Protein AF-A0A1S1QUY4-F1 (afdb_monomer_lite)

Secondary structure (DSSP, 8-state):
-PPPGGGGTHHHHHHHHT-TT---HHHHHHHTTT----HHHHHHHHHHHHHSHHHHHS-HHHH--SHHHHHHHHHHHHHHHH-S-GGGSHHHHHHHHHT--THHHHHHHHHHHHHH-TTSHHHHHHHHHHHHHHHHHHHHHHTTPPPSSSPPPP-

pLDDT: mean 77.97, std 14.36, range [28.27, 94.12]

Structure (mmCIF, N/CA/C/O backbone):
data_AF-A0A1S1QUY4-F1
#
_entry.id   AF-A0A1S1QUY4-F1
#
loop_
_atom_site.group_PDB
_atom_site.id
_atom_site.type_symbol
_atom_site.label_atom_id
_atom_site.label_alt_id
_atom_site.label_comp_id
_atom_site.label_asym_id
_atom_site.label_entity_id
_atom_site.label_seq_id
_atom_site.pdbx_PDB_ins_code
_atom_site.Cartn_x
_atom_site.Cartn_y
_atom_site.Cartn_z
_atom_site.occupancy
_atom_site.B_iso_or_equiv
_atom_site.auth_seq_id
_atom_site.auth_comp_id
_atom_site.auth_asym_id
_atom_site.auth_atom_id
_atom_site.pdbx_PDB_model_num
ATOM 1 N N . MET A 1 1 ? -14.430 17.133 41.031 1.00 47.84 1 MET A N 1
ATOM 2 C CA . MET A 1 1 ? -14.358 15.763 40.488 1.00 47.84 1 MET A CA 1
ATOM 3 C C . MET A 1 1 ? -14.428 15.890 38.979 1.00 47.84 1 MET A C 1
ATOM 5 O O . MET A 1 1 ? -15.415 16.425 38.499 1.00 47.84 1 MET A O 1
ATOM 9 N N . ALA A 1 2 ? -13.354 15.560 38.264 1.00 51.06 2 ALA A N 1
ATOM 10 C CA . ALA A 1 2 ? -13.338 15.572 36.803 1.00 51.06 2 ALA A CA 1
ATOM 11 C C . ALA A 1 2 ? -13.704 14.163 36.327 1.00 51.06 2 ALA A C 1
ATOM 13 O O . ALA A 1 2 ? -12.998 13.218 36.674 1.00 51.06 2 ALA A O 1
ATOM 14 N N . GLU A 1 3 ? -14.816 14.020 35.606 1.00 54.72 3 GLU A N 1
ATOM 15 C CA . GLU A 1 3 ? -15.143 12.766 34.922 1.00 54.72 3 GLU A CA 1
ATOM 16 C C . GLU A 1 3 ? -14.036 12.436 33.908 1.00 54.72 3 GLU A C 1
ATOM 18 O O . GLU A 1 3 ? -13.565 13.335 33.196 1.00 54.72 3 GLU A O 1
ATOM 23 N N . PRO A 1 4 ? -13.571 11.178 33.853 1.00 65.44 4 PRO A N 1
ATOM 24 C CA . PRO A 1 4 ? -12.517 10.782 32.939 1.00 65.44 4 PRO A CA 1
ATOM 25 C C . PRO A 1 4 ? -13.024 10.901 31.501 1.00 65.44 4 PRO A C 1
ATOM 27 O O . PRO A 1 4 ? -14.094 10.420 31.156 1.00 65.44 4 PRO A O 1
ATOM 30 N N . ILE A 1 5 ? -12.219 11.524 30.640 1.00 62.47 5 ILE A N 1
ATOM 31 C CA . ILE A 1 5 ? -12.525 11.799 29.223 1.00 62.47 5 ILE A CA 1
ATOM 32 C C . ILE A 1 5 ? -13.024 10.553 28.460 1.00 62.47 5 ILE A C 1
ATOM 34 O O . ILE A 1 5 ? -13.769 10.699 27.496 1.00 62.47 5 ILE A O 1
ATOM 38 N N . ARG A 1 6 ? -12.655 9.345 28.910 1.00 59.28 6 ARG A N 1
ATOM 39 C CA . ARG A 1 6 ? -13.130 8.066 28.363 1.00 59.28 6 ARG A CA 1
ATOM 40 C C . ARG A 1 6 ? -14.656 7.923 28.404 1.00 59.28 6 ARG A C 1
ATOM 42 O O . ARG A 1 6 ? -15.232 7.631 27.366 1.00 59.28 6 ARG A O 1
ATOM 49 N N . ASP A 1 7 ? -15.306 8.279 29.511 1.00 60.69 7 ASP A N 1
ATOM 50 C CA . ASP A 1 7 ? -16.755 8.074 29.700 1.00 60.69 7 ASP A CA 1
ATOM 51 C C . ASP A 1 7 ? -17.617 8.926 28.745 1.00 60.69 7 ASP A C 1
ATOM 53 O O . ASP A 1 7 ? -18.798 8.658 28.542 1.00 60.69 7 ASP A O 1
ATOM 57 N N . ARG A 1 8 ? -17.035 9.964 28.125 1.00 64.06 8 ARG A N 1
ATOM 58 C CA . ARG A 1 8 ? -17.714 10.820 27.133 1.00 64.06 8 ARG A CA 1
ATOM 59 C C . ARG A 1 8 ? -17.424 10.412 25.688 1.00 64.06 8 ARG A C 1
ATOM 61 O O . ARG A 1 8 ? -18.073 10.932 24.784 1.00 64.06 8 ARG A O 1
ATOM 68 N N . LEU A 1 9 ? -16.441 9.539 25.468 1.00 72.88 9 LEU A N 1
ATOM 69 C CA . LEU A 1 9 ? -16.048 9.059 24.142 1.00 72.88 9 LEU A CA 1
ATOM 70 C C . LEU A 1 9 ? -16.756 7.758 23.767 1.00 72.88 9 LEU A C 1
ATOM 72 O O . LEU A 1 9 ? -16.986 7.541 22.580 1.00 72.88 9 LEU A O 1
ATOM 76 N N . ASP A 1 10 ? -17.148 6.939 24.743 1.00 77.62 10 ASP A N 1
ATOM 77 C CA . ASP A 1 10 ? -17.828 5.664 24.488 1.00 77.62 10 ASP A CA 1
ATOM 78 C C . ASP A 1 10 ? -19.142 5.842 23.695 1.00 77.62 10 ASP A C 1
ATOM 80 O O . ASP A 1 10 ? -19.284 5.198 22.659 1.00 77.62 10 ASP A O 1
ATOM 84 N N . PRO A 1 11 ? -20.036 6.804 24.021 1.00 79.50 11 PRO A N 1
ATOM 85 C CA . PRO A 1 11 ? -21.258 7.012 23.235 1.00 79.50 11 PRO A CA 1
ATOM 86 C C . PRO A 1 11 ? -20.986 7.485 21.801 1.00 79.50 11 PRO A C 1
ATOM 88 O O . PRO A 1 11 ? -21.721 7.145 20.879 1.00 79.50 11 PRO A O 1
ATOM 91 N N . LEU A 1 12 ? -19.923 8.275 21.609 1.00 76.75 12 LEU A N 1
ATOM 92 C CA . LEU A 1 12 ? -19.498 8.740 20.288 1.00 76.75 12 LEU A CA 1
ATOM 93 C C . LEU A 1 12 ? -18.901 7.588 19.464 1.00 76.75 12 LEU A C 1
ATOM 95 O O . LEU A 1 12 ? -19.024 7.565 18.243 1.00 76.75 12 LEU A O 1
ATOM 99 N N . THR A 1 13 ? -18.245 6.643 20.137 1.00 77.88 13 THR A N 1
ATOM 100 C CA . THR A 1 13 ? -17.667 5.444 19.524 1.00 77.88 13 THR A CA 1
ATOM 101 C C . THR A 1 13 ? -18.780 4.501 19.078 1.00 77.88 13 THR A C 1
ATOM 103 O O . THR A 1 13 ? -18.795 4.110 17.917 1.00 77.88 13 THR A O 1
ATOM 106 N N . ASP A 1 14 ? -19.777 4.258 19.934 1.00 77.81 14 ASP A N 1
ATOM 107 C CA . ASP A 1 14 ? -20.950 3.441 19.605 1.00 77.81 14 ASP A CA 1
ATOM 108 C C . ASP A 1 14 ? -21.764 4.034 18.438 1.00 77.81 14 ASP A C 1
ATOM 110 O O . ASP A 1 14 ? -22.223 3.310 17.550 1.00 77.81 14 ASP A O 1
ATOM 114 N N . GLU A 1 15 ? -21.931 5.363 18.404 1.00 78.44 15 GLU A N 1
ATOM 115 C CA . GLU A 1 15 ? -22.613 6.051 17.302 1.00 78.44 15 GLU A CA 1
ATOM 116 C C . GLU A 1 15 ? -21.854 5.867 15.982 1.00 78.44 15 GLU A C 1
ATOM 118 O O . GLU A 1 15 ? -22.465 5.521 14.967 1.00 78.44 15 GLU A O 1
ATOM 123 N N . LEU A 1 16 ? -20.529 6.037 15.994 1.00 74.94 16 LEU A N 1
ATOM 124 C CA . LEU A 1 16 ? -19.690 5.819 14.818 1.00 74.94 16 LEU A CA 1
ATOM 125 C C . LEU A 1 16 ? -19.716 4.354 14.367 1.00 74.94 16 LEU A C 1
ATOM 127 O O . LEU A 1 16 ? -19.879 4.109 13.172 1.00 74.94 16 LEU A O 1
ATOM 131 N N . ASP A 1 17 ? -19.617 3.396 15.292 1.00 74.69 17 ASP A N 1
ATOM 132 C CA . ASP A 1 17 ? -19.640 1.953 15.008 1.00 74.69 17 ASP A CA 1
ATOM 133 C C . ASP A 1 17 ? -20.985 1.489 14.432 1.00 74.69 17 ASP A C 1
ATOM 135 O O . ASP A 1 17 ? -21.044 0.530 13.659 1.00 74.69 17 ASP A O 1
ATOM 139 N N . SER A 1 18 ? -22.072 2.201 14.743 1.00 73.19 18 SER A N 1
ATOM 140 C CA . SER A 1 18 ? -23.395 1.937 14.171 1.00 73.19 18 SER A CA 1
ATOM 141 C C . SER A 1 18 ? -23.546 2.393 12.712 1.00 73.19 18 SER A C 1
ATOM 143 O O . SER A 1 18 ? -24.496 1.986 12.033 1.00 73.19 18 SER A O 1
ATOM 145 N N . LEU A 1 19 ? -22.626 3.222 12.196 1.00 76.88 19 LEU A N 1
ATOM 146 C CA . LEU A 1 19 ? -22.693 3.703 10.820 1.00 76.88 19 LEU A CA 1
ATOM 147 C C . LEU A 1 19 ? -22.304 2.576 9.847 1.00 76.88 19 LEU A C 1
ATOM 149 O O . LEU A 1 19 ? -21.160 2.123 9.851 1.00 76.88 19 LEU A O 1
ATOM 153 N N . PRO A 1 20 ? -23.178 2.194 8.897 1.00 66.19 20 PRO A N 1
ATOM 154 C CA . PRO A 1 20 ? -22.870 1.160 7.901 1.00 66.19 20 PRO A CA 1
ATOM 155 C C . PRO A 1 20 ? -21.745 1.566 6.932 1.00 66.19 20 PRO A C 1
ATOM 157 O O . PRO A 1 20 ? -21.287 0.760 6.125 1.00 66.19 20 PRO A O 1
ATOM 160 N N . THR A 1 21 ? -21.320 2.831 6.982 1.00 67.19 21 THR A N 1
ATOM 161 C CA . THR A 1 21 ? -20.219 3.400 6.202 1.00 67.19 21 THR A CA 1
ATOM 162 C C . THR A 1 21 ? -18.933 3.563 7.009 1.00 67.19 21 THR A C 1
ATOM 164 O O . THR A 1 21 ? -17.969 4.108 6.467 1.00 67.19 21 THR A O 1
ATOM 167 N N . LEU A 1 22 ? -18.900 3.161 8.287 1.00 69.75 22 LEU A N 1
ATOM 168 C CA . LEU A 1 22 ? -17.693 3.298 9.089 1.00 69.75 22 LEU A CA 1
ATOM 169 C C . LEU A 1 22 ? -16.599 2.398 8.514 1.00 69.75 22 LEU A C 1
ATOM 171 O O . LEU A 1 22 ? -16.713 1.175 8.446 1.00 69.75 22 LEU A O 1
ATOM 175 N N . ILE A 1 23 ? -15.511 3.030 8.086 1.00 71.06 23 ILE A N 1
ATOM 176 C CA . ILE A 1 23 ? -14.304 2.314 7.707 1.00 71.06 23 ILE A CA 1
ATOM 177 C C . ILE A 1 23 ? -13.668 1.814 8.999 1.00 71.06 23 ILE A C 1
ATOM 179 O O . ILE A 1 23 ? -13.165 2.619 9.784 1.00 71.06 23 ILE A O 1
ATOM 183 N N . ASN A 1 24 ? -13.643 0.493 9.195 1.00 79.25 24 ASN A N 1
ATOM 184 C CA . ASN A 1 24 ? -12.918 -0.111 10.307 1.00 79.25 24 ASN A CA 1
ATOM 185 C C . ASN A 1 24 ? -11.403 -0.008 10.056 1.00 79.25 24 ASN A C 1
ATOM 187 O O . ASN A 1 24 ? -10.740 -0.910 9.532 1.00 79.25 24 ASN A O 1
ATOM 191 N N . TYR A 1 25 ? -10.867 1.168 10.373 1.00 81.00 25 TYR A N 1
ATOM 192 C CA . TYR A 1 25 ? -9.473 1.522 10.159 1.00 81.00 25 TYR A CA 1
ATOM 193 C C . TYR A 1 25 ? -8.537 0.599 10.940 1.00 81.00 25 TYR A C 1
ATOM 195 O O . TYR A 1 25 ? -7.520 0.163 10.400 1.00 81.00 25 TYR A O 1
ATOM 203 N N . GLU A 1 26 ? -8.905 0.250 12.174 1.00 82.12 26 GLU A N 1
ATOM 204 C CA . GLU A 1 26 ? -8.132 -0.663 13.012 1.00 82.12 26 GLU A CA 1
ATOM 205 C C . GLU A 1 26 ? -8.060 -2.062 12.391 1.00 82.12 26 GLU A C 1
ATOM 207 O O . GLU A 1 26 ? -6.960 -2.584 12.206 1.00 82.12 26 GLU A O 1
ATOM 212 N N . GLN A 1 27 ? -9.193 -2.631 11.970 1.00 84.88 27 GLN A N 1
ATOM 213 C CA . GLN A 1 27 ? -9.236 -3.930 11.291 1.00 84.88 27 GLN A CA 1
ATOM 214 C C . GLN A 1 27 ? -8.336 -3.942 10.052 1.00 84.88 27 GLN A C 1
ATOM 216 O O . GLN A 1 27 ? -7.550 -4.872 9.860 1.00 84.88 27 GLN A O 1
ATOM 221 N N . ARG A 1 28 ? -8.392 -2.891 9.223 1.00 88.44 28 ARG A N 1
ATOM 222 C CA . ARG A 1 28 ? -7.522 -2.783 8.044 1.00 88.44 28 ARG A CA 1
ATOM 223 C C . ARG A 1 28 ? -6.046 -2.661 8.411 1.00 88.44 28 ARG A C 1
ATOM 225 O O . ARG A 1 28 ? -5.210 -3.253 7.730 1.00 88.44 28 ARG A O 1
ATOM 232 N N . GLN A 1 29 ? -5.704 -1.927 9.468 1.00 86.81 29 GLN A N 1
ATOM 233 C CA . GLN A 1 29 ? -4.322 -1.835 9.940 1.00 86.81 29 GLN A CA 1
ATOM 234 C C . GLN A 1 29 ? -3.804 -3.172 10.477 1.00 86.81 29 GLN A C 1
ATOM 236 O O . GLN A 1 29 ? -2.703 -3.579 10.103 1.00 86.81 29 GLN A O 1
ATOM 241 N N . GLN A 1 30 ? -4.595 -3.865 11.297 1.00 87.31 30 GLN A N 1
ATOM 242 C CA . GLN A 1 30 ? -4.244 -5.167 11.865 1.00 87.31 30 GLN A CA 1
ATOM 243 C C . GLN A 1 30 ? -4.058 -6.219 10.766 1.00 87.31 30 GLN A C 1
ATOM 245 O O . GLN A 1 30 ? -3.034 -6.902 10.730 1.00 87.31 30 GLN A O 1
ATOM 250 N N . ALA A 1 31 ? -4.983 -6.281 9.803 1.00 87.69 31 ALA A N 1
ATOM 251 C CA . ALA A 1 31 ? -4.905 -7.194 8.663 1.00 87.69 31 ALA A CA 1
ATOM 252 C C . ALA A 1 31 ? -3.650 -6.976 7.797 1.00 87.69 31 ALA A C 1
ATOM 254 O O . ALA A 1 31 ? -3.188 -7.892 7.116 1.00 87.69 31 ALA A O 1
ATOM 255 N N . LEU A 1 32 ? -3.087 -5.765 7.821 1.00 90.44 32 LEU A N 1
ATOM 256 C CA . LEU A 1 32 ? -1.933 -5.371 7.020 1.00 90.44 32 LEU A CA 1
ATOM 257 C C . LEU A 1 32 ? -0.639 -5.207 7.830 1.00 90.44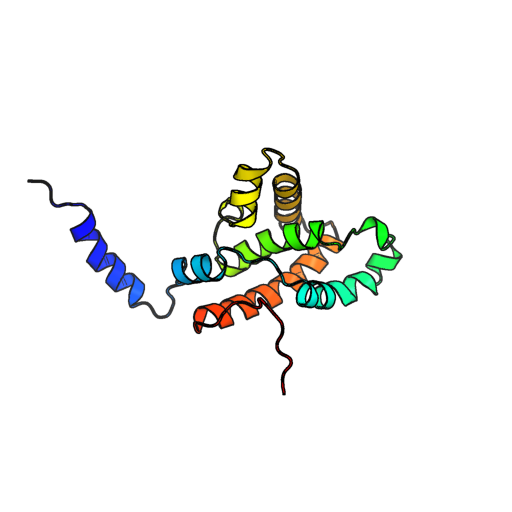 32 LEU A C 1
ATOM 259 O O . LEU A 1 32 ? 0.345 -4.701 7.287 1.00 90.44 32 LEU A O 1
ATOM 263 N N . ALA A 1 33 ? -0.609 -5.625 9.099 1.00 87.94 33 ALA A N 1
ATOM 264 C CA . ALA A 1 33 ? 0.493 -5.351 10.026 1.00 87.94 33 ALA A CA 1
ATOM 265 C C . ALA A 1 33 ? 1.869 -5.830 9.526 1.00 87.94 33 ALA A C 1
ATOM 267 O O . ALA A 1 33 ? 2.883 -5.194 9.795 1.00 87.94 33 ALA A O 1
ATOM 268 N N . THR A 1 34 ? 1.913 -6.922 8.764 1.00 85.62 34 THR A N 1
ATOM 269 C CA . THR A 1 34 ? 3.136 -7.470 8.148 1.00 85.62 34 THR A CA 1
ATOM 270 C C . THR A 1 34 ? 3.058 -7.497 6.621 1.00 85.62 34 THR A C 1
ATOM 272 O O . THR A 1 34 ? 3.876 -8.125 5.947 1.00 85.62 34 THR A O 1
ATOM 275 N N . TRP A 1 35 ? 2.053 -6.830 6.053 1.00 89.44 35 TRP A N 1
ATOM 276 C CA . TRP A 1 35 ? 1.685 -7.022 4.663 1.00 89.44 35 TRP A CA 1
ATOM 277 C C . TRP A 1 35 ? 2.604 -6.275 3.697 1.00 89.44 35 TRP A C 1
ATOM 279 O O . TRP A 1 35 ? 2.932 -5.096 3.856 1.00 89.44 35 TRP A O 1
ATOM 289 N N . THR A 1 36 ? 2.945 -6.981 2.626 1.00 92.25 36 THR A N 1
ATOM 290 C CA . THR A 1 36 ? 3.528 -6.444 1.398 1.00 92.25 36 THR A CA 1
ATOM 291 C C . THR A 1 36 ? 2.780 -7.072 0.226 1.00 92.25 36 THR A C 1
ATOM 293 O O . THR A 1 36 ? 2.190 -8.139 0.393 1.00 92.25 36 THR A O 1
ATOM 296 N N . ILE A 1 37 ? 2.797 -6.448 -0.955 1.00 92.12 37 ILE A N 1
ATOM 297 C CA . ILE A 1 37 ? 2.221 -7.071 -2.155 1.00 92.12 37 ILE A CA 1
ATOM 298 C C . ILE A 1 37 ? 2.900 -8.441 -2.349 1.00 92.12 37 ILE A C 1
ATOM 300 O O . ILE A 1 37 ? 4.139 -8.481 -2.420 1.00 92.12 37 ILE A O 1
ATOM 304 N N . PRO A 1 38 ? 2.141 -9.550 -2.433 1.00 91.56 38 PRO A N 1
ATOM 305 C CA . PRO A 1 38 ? 2.707 -10.873 -2.678 1.00 91.56 38 PRO A CA 1
ATOM 306 C C . PRO A 1 38 ? 3.567 -10.898 -3.942 1.00 91.56 38 PRO A C 1
ATOM 308 O O . PRO A 1 38 ? 3.363 -10.107 -4.862 1.00 91.56 38 PRO A O 1
ATOM 311 N N . ALA A 1 39 ? 4.577 -11.767 -3.977 1.00 90.25 39 ALA A N 1
ATOM 312 C CA . ALA A 1 39 ? 5.488 -11.831 -5.119 1.00 90.25 39 ALA A CA 1
ATOM 313 C C . ALA A 1 39 ? 4.737 -12.207 -6.405 1.00 90.25 39 ALA A C 1
ATOM 315 O O . ALA A 1 39 ? 4.893 -11.518 -7.408 1.00 90.25 39 ALA A O 1
ATOM 316 N N . ASP A 1 40 ? 3.860 -13.207 -6.334 1.00 89.38 40 ASP A N 1
ATOM 317 C CA . ASP A 1 40 ? 3.065 -13.679 -7.472 1.00 89.38 40 ASP A CA 1
ATOM 318 C C . ASP A 1 40 ? 2.115 -12.587 -7.985 1.00 89.38 40 ASP A C 1
ATOM 320 O O . ASP A 1 40 ? 2.133 -12.245 -9.168 1.00 89.38 40 ASP A O 1
ATOM 324 N N . ASP A 1 41 ? 1.376 -11.938 -7.080 1.00 90.06 41 ASP A N 1
ATOM 325 C CA . ASP A 1 41 ? 0.506 -10.806 -7.417 1.00 90.06 41 ASP A CA 1
ATOM 326 C C . AS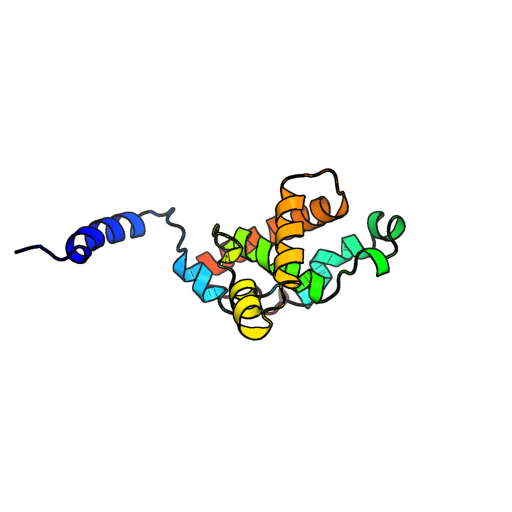P A 1 41 ? 1.306 -9.660 -8.049 1.00 90.06 41 ASP A C 1
ATOM 328 O O . ASP A 1 41 ? 0.859 -9.007 -8.991 1.00 90.06 41 ASP A O 1
ATOM 332 N N . TRP A 1 42 ? 2.518 -9.400 -7.552 1.00 92.06 42 TRP A N 1
ATOM 333 C CA . TRP A 1 42 ? 3.408 -8.403 -8.135 1.00 92.06 42 TRP A CA 1
ATOM 334 C C . TRP A 1 42 ? 3.866 -8.789 -9.543 1.00 92.06 42 TRP A C 1
ATOM 336 O O . TRP A 1 42 ? 3.949 -7.924 -10.422 1.00 92.06 42 TRP A O 1
ATOM 346 N N . GLU A 1 43 ? 4.163 -10.063 -9.788 1.00 89.12 43 GLU A N 1
ATOM 347 C CA . GLU A 1 43 ? 4.506 -10.549 -11.120 1.00 89.12 43 GLU A CA 1
ATOM 348 C C . GLU A 1 43 ? 3.348 -10.387 -12.097 1.00 89.12 43 GLU A C 1
ATOM 350 O O . GLU A 1 43 ? 3.571 -9.864 -13.192 1.00 89.12 43 GLU A O 1
ATOM 355 N N . GLU A 1 44 ? 2.130 -10.740 -11.687 1.00 88.19 44 GLU A N 1
ATOM 356 C CA . GLU A 1 44 ? 0.922 -10.574 -12.493 1.00 88.19 44 GLU A CA 1
ATOM 357 C C . GLU A 1 44 ? 0.649 -9.091 -12.783 1.00 88.19 44 GLU A C 1
ATOM 359 O O . GLU A 1 44 ? 0.571 -8.683 -13.946 1.00 88.19 44 GLU A O 1
ATOM 364 N N . LEU A 1 45 ? 0.614 -8.251 -11.741 1.00 87.81 45 LEU A N 1
ATOM 365 C CA . LEU A 1 45 ? 0.379 -6.808 -11.857 1.00 87.81 45 LEU A CA 1
ATOM 366 C C . LEU A 1 45 ? 1.392 -6.133 -12.782 1.00 87.81 45 LEU A C 1
ATOM 368 O O . LEU A 1 45 ? 1.061 -5.181 -13.488 1.00 87.81 45 LEU A O 1
ATOM 372 N N . THR A 1 46 ? 2.643 -6.593 -12.775 1.00 86.75 46 THR A N 1
ATOM 373 C CA . THR A 1 46 ? 3.714 -5.981 -13.566 1.00 86.75 46 THR A CA 1
ATOM 374 C C . THR A 1 46 ? 3.976 -6.664 -14.905 1.00 86.75 46 THR A C 1
ATOM 376 O O . THR A 1 46 ? 4.777 -6.151 -15.693 1.00 86.75 46 THR A O 1
ATOM 379 N N . ALA A 1 47 ? 3.282 -7.757 -15.221 1.00 84.62 47 ALA A N 1
ATOM 380 C CA . ALA A 1 47 ? 3.489 -8.531 -16.441 1.00 84.62 47 ALA A CA 1
ATOM 381 C C . ALA A 1 47 ? 3.323 -7.673 -17.710 1.00 84.62 47 ALA A C 1
ATOM 383 O O . ALA A 1 47 ? 4.157 -7.709 -18.620 1.00 84.62 47 ALA A O 1
ATOM 384 N N . ASP A 1 48 ? 2.310 -6.809 -17.735 1.00 76.12 48 ASP A N 1
ATOM 385 C CA . ASP A 1 48 ? 2.054 -5.910 -18.865 1.00 76.12 48 ASP A CA 1
ATOM 386 C C . ASP A 1 48 ? 3.041 -4.744 -18.939 1.00 76.12 48 ASP A C 1
ATOM 388 O O . ASP A 1 48 ? 3.367 -4.265 -20.028 1.00 76.12 48 ASP A O 1
ATOM 392 N N . LEU A 1 49 ? 3.587 -4.312 -17.800 1.00 78.38 49 LEU A N 1
ATOM 393 C CA . LEU A 1 49 ? 4.673 -3.330 -17.779 1.00 78.38 49 LEU A CA 1
ATOM 394 C C . LEU A 1 49 ? 5.965 -3.922 -18.344 1.00 78.38 49 LEU A C 1
ATOM 396 O O . LEU A 1 49 ? 6.700 -3.206 -19.022 1.00 78.38 49 LEU A O 1
ATOM 400 N N . ARG A 1 50 ? 6.218 -5.214 -18.099 1.00 77.06 50 ARG A N 1
ATOM 401 C CA . ARG A 1 50 ? 7.384 -5.955 -18.605 1.00 77.06 50 ARG A CA 1
ATOM 402 C C . ARG A 1 50 ? 7.300 -6.234 -20.108 1.00 77.06 50 ARG A C 1
ATOM 404 O O . ARG A 1 50 ? 8.332 -6.251 -20.770 1.00 77.06 50 ARG A O 1
ATOM 411 N N . ARG A 1 51 ? 6.095 -6.433 -20.655 1.00 73.94 51 ARG A N 1
ATOM 412 C CA . ARG A 1 51 ? 5.874 -6.760 -22.082 1.00 73.94 51 ARG A CA 1
ATOM 413 C C . ARG A 1 51 ? 5.493 -5.559 -22.956 1.00 73.94 51 ARG A C 1
ATOM 415 O O . ARG A 1 51 ? 5.589 -5.630 -24.181 1.00 73.94 51 ARG A O 1
ATOM 422 N N . GLY A 1 52 ? 5.039 -4.467 -22.346 1.00 69.19 52 GLY A N 1
ATOM 423 C CA . GLY A 1 52 ? 4.453 -3.330 -23.049 1.00 69.19 52 GLY A CA 1
ATOM 424 C C . GLY A 1 52 ? 5.458 -2.357 -23.686 1.00 69.19 52 GLY A C 1
ATOM 425 O O . GLY A 1 52 ? 6.670 -2.453 -23.484 1.00 69.19 52 GLY A O 1
ATOM 426 N N . PRO A 1 53 ? 4.962 -1.335 -24.412 1.00 65.31 53 PRO A N 1
ATOM 427 C CA . PRO A 1 53 ? 5.792 -0.323 -25.080 1.00 65.31 53 PRO A CA 1
ATOM 428 C C . PRO A 1 53 ? 6.749 0.430 -24.141 1.00 65.31 53 PRO A C 1
ATOM 430 O O . PRO A 1 53 ? 7.795 0.911 -24.570 1.00 65.31 53 PRO A O 1
ATOM 433 N N . ILE A 1 54 ? 6.414 0.513 -22.849 1.00 64.50 54 ILE A N 1
ATOM 434 C CA . ILE A 1 54 ? 7.253 1.149 -21.827 1.00 64.50 54 ILE A CA 1
ATOM 435 C C . ILE A 1 54 ? 8.558 0.362 -21.623 1.00 64.50 54 ILE A C 1
ATOM 437 O O . ILE A 1 54 ? 9.610 0.992 -21.579 1.00 64.50 54 ILE A O 1
ATOM 441 N N . ALA A 1 55 ? 8.517 -0.977 -21.594 1.00 60.81 55 ALA A N 1
ATOM 442 C CA . ALA A 1 55 ? 9.715 -1.826 -21.531 1.00 60.81 55 ALA A CA 1
ATOM 443 C C . ALA A 1 55 ? 10.561 -1.782 -22.817 1.00 60.81 55 ALA A C 1
ATOM 445 O O . ALA A 1 55 ? 11.740 -2.127 -22.809 1.00 60.81 55 ALA A O 1
ATOM 446 N N . ARG A 1 56 ? 9.971 -1.343 -23.938 1.00 61.66 56 ARG A N 1
ATOM 447 C CA . ARG A 1 56 ? 10.710 -1.090 -25.185 1.00 61.66 56 ARG A CA 1
ATOM 448 C C . ARG A 1 56 ? 11.395 0.280 -25.176 1.00 61.66 56 ARG A C 1
ATOM 450 O O . ARG A 1 56 ? 12.482 0.420 -25.720 1.00 61.66 56 ARG A O 1
ATOM 457 N N . ARG A 1 57 ? 10.769 1.290 -24.555 1.00 61.75 57 ARG A N 1
ATOM 458 C CA . ARG A 1 57 ? 11.293 2.668 -24.451 1.00 61.75 57 ARG A CA 1
ATOM 459 C C . ARG A 1 57 ? 12.340 2.823 -23.343 1.00 61.75 57 ARG A C 1
ATOM 461 O O . ARG A 1 57 ? 13.289 3.586 -23.490 1.00 61.75 57 ARG A O 1
ATOM 468 N N . TYR A 1 58 ? 12.178 2.101 -22.244 1.00 57.47 58 TYR A N 1
ATOM 469 C CA . TYR A 1 58 ? 13.152 1.985 -21.165 1.00 57.47 58 TYR A CA 1
ATOM 470 C C . TYR A 1 58 ? 13.524 0.517 -21.089 1.00 57.47 58 TYR A C 1
ATOM 472 O O . TYR A 1 58 ? 12.617 -0.291 -20.932 1.00 57.47 58 TYR A O 1
ATOM 480 N N . SER A 1 59 ? 14.810 0.156 -21.200 1.00 52.69 59 SER A N 1
ATOM 481 C CA . SER A 1 59 ? 15.187 -1.258 -21.075 1.00 52.69 59 SER A CA 1
ATOM 482 C C . SER A 1 59 ? 14.568 -1.837 -19.801 1.00 52.69 59 SER A C 1
ATOM 484 O O . SER A 1 59 ? 14.472 -1.139 -18.791 1.00 52.69 59 SER A O 1
ATOM 486 N N . THR A 1 60 ? 14.133 -3.094 -19.824 1.00 49.91 60 THR A N 1
ATOM 487 C CA . THR A 1 60 ? 13.514 -3.757 -18.661 1.00 49.91 60 THR A CA 1
ATOM 488 C C . THR A 1 60 ? 14.382 -3.627 -17.400 1.00 49.91 60 THR A C 1
ATOM 490 O O . THR A 1 60 ? 13.866 -3.490 -16.292 1.00 49.91 60 THR A O 1
ATOM 493 N N . HIS A 1 61 ? 15.704 -3.545 -17.594 1.00 49.31 61 HIS A N 1
ATOM 494 C CA . HIS A 1 61 ? 16.694 -3.232 -16.569 1.00 49.31 61 HIS A CA 1
ATOM 495 C C . HIS A 1 61 ? 16.511 -1.829 -15.964 1.00 49.31 61 HIS A C 1
ATOM 497 O O . HIS A 1 61 ? 16.593 -1.698 -14.758 1.00 49.31 61 HIS A O 1
ATOM 503 N N . LYS A 1 62 ? 16.184 -0.791 -16.745 1.00 53.72 62 LYS A N 1
ATOM 504 C CA . LYS A 1 62 ? 15.995 0.596 -16.271 1.00 53.72 62 LYS A CA 1
ATOM 505 C C . LYS A 1 62 ? 14.716 0.835 -15.455 1.00 53.72 62 LYS A C 1
ATOM 507 O O . LYS A 1 62 ? 14.656 1.830 -14.741 1.00 53.72 62 LYS A O 1
ATOM 512 N N . ILE A 1 63 ? 13.694 -0.024 -15.547 1.00 63.12 63 ILE A N 1
ATOM 513 C CA . ILE A 1 63 ? 12.445 0.135 -14.764 1.00 63.12 63 ILE A CA 1
ATOM 514 C C . ILE A 1 63 ? 12.542 -0.573 -13.398 1.00 63.12 63 ILE A C 1
ATOM 516 O O . ILE A 1 63 ? 11.750 -0.271 -12.506 1.00 63.12 63 ILE A O 1
ATOM 520 N N . HIS A 1 64 ? 13.519 -1.477 -13.218 1.00 73.19 64 HIS A N 1
ATOM 521 C CA . HIS A 1 64 ? 13.789 -2.223 -11.981 1.00 73.19 64 HIS A CA 1
ATOM 522 C C . HIS A 1 64 ? 12.508 -2.660 -11.240 1.00 73.19 64 HIS A C 1
ATOM 524 O O . HIS A 1 64 ? 12.255 -2.241 -10.116 1.00 73.19 64 HIS A O 1
ATOM 530 N N . LEU A 1 65 ? 11.684 -3.520 -11.853 1.00 82.44 65 LEU A N 1
ATOM 531 C CA . LEU A 1 65 ? 10.443 -4.060 -11.257 1.00 82.44 65 LEU A CA 1
ATOM 532 C C . LEU A 1 65 ? 10.702 -5.222 -10.271 1.00 82.44 65 LEU A C 1
ATOM 534 O O . LEU A 1 65 ? 9.882 -6.132 -10.156 1.00 82.44 65 LEU A O 1
ATOM 538 N N . GLY A 1 66 ? 11.864 -5.225 -9.616 1.00 85.88 66 GLY A N 1
ATOM 539 C CA . GLY A 1 66 ? 12.263 -6.249 -8.647 1.00 85.88 66 GLY A CA 1
ATOM 540 C C . GLY A 1 66 ? 11.664 -6.022 -7.258 1.00 85.88 66 GLY A C 1
ATOM 541 O O . GLY A 1 66 ? 10.822 -5.142 -7.064 1.00 85.88 66 GLY A O 1
ATOM 542 N N . ASP A 1 67 ? 12.148 -6.784 -6.276 1.00 88.25 67 ASP A N 1
ATOM 543 C CA . ASP A 1 67 ? 11.609 -6.776 -4.910 1.00 88.25 67 ASP A CA 1
ATOM 544 C C . ASP A 1 67 ? 11.617 -5.387 -4.252 1.00 88.25 67 ASP A C 1
ATOM 546 O O . ASP A 1 67 ? 10.630 -4.973 -3.648 1.00 88.25 67 ASP A O 1
ATOM 550 N N . ARG A 1 68 ? 12.677 -4.598 -4.466 1.00 87.81 68 ARG A N 1
ATOM 551 C CA . ARG A 1 68 ? 12.736 -3.209 -3.987 1.00 87.81 68 ARG A CA 1
ATOM 552 C C . ARG A 1 68 ? 11.527 -2.396 -4.459 1.00 87.81 68 ARG A C 1
ATOM 554 O O . ARG A 1 68 ? 10.877 -1.743 -3.652 1.00 87.81 68 ARG A O 1
ATOM 561 N N . LYS A 1 69 ? 11.162 -2.494 -5.743 1.00 88.00 69 LYS A N 1
ATOM 562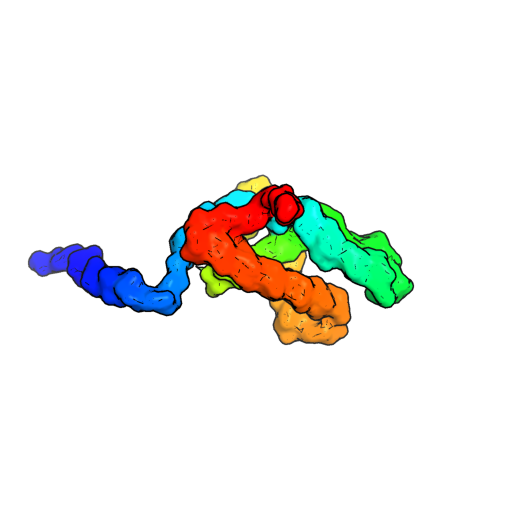 C CA . LYS A 1 69 ? 10.006 -1.786 -6.313 1.00 88.00 69 LYS A CA 1
ATOM 563 C C . LYS A 1 69 ? 8.681 -2.342 -5.804 1.00 88.00 69 LYS A C 1
ATOM 565 O O . LYS A 1 69 ? 7.770 -1.550 -5.575 1.00 88.00 69 LYS A O 1
ATOM 570 N N . ARG A 1 70 ? 8.585 -3.658 -5.585 1.00 92.50 70 ARG A N 1
ATOM 571 C CA . ARG A 1 70 ? 7.434 -4.302 -4.934 1.00 92.50 70 ARG A CA 1
ATOM 572 C C . ARG A 1 70 ? 7.214 -3.735 -3.532 1.00 92.50 70 ARG A C 1
ATOM 574 O O . ARG A 1 70 ? 6.109 -3.295 -3.219 1.00 92.50 70 ARG A O 1
ATOM 581 N N . ARG A 1 71 ? 8.268 -3.651 -2.713 1.00 91.88 71 ARG A N 1
ATOM 582 C CA . ARG A 1 71 ? 8.225 -3.045 -1.369 1.00 91.88 71 ARG A CA 1
ATOM 583 C C . ARG A 1 71 ? 7.858 -1.562 -1.430 1.00 91.88 71 ARG A C 1
ATOM 585 O O . ARG A 1 71 ? 6.947 -1.139 -0.724 1.00 91.88 71 ARG A O 1
ATOM 592 N N . THR A 1 72 ? 8.464 -0.791 -2.337 1.00 91.38 72 THR A N 1
ATOM 593 C CA . THR A 1 72 ? 8.093 0.617 -2.565 1.00 91.38 72 THR A CA 1
ATOM 594 C C . THR A 1 72 ? 6.629 0.769 -2.973 1.00 91.38 72 THR A C 1
ATOM 596 O O . THR A 1 72 ? 5.973 1.683 -2.497 1.00 91.38 72 THR A O 1
ATOM 599 N N . ALA A 1 73 ? 6.104 -0.097 -3.845 1.00 92.25 73 ALA A N 1
ATOM 600 C CA . ALA A 1 73 ? 4.715 -0.069 -4.310 1.00 92.25 73 ALA A CA 1
ATOM 601 C C . ALA A 1 73 ? 3.719 -0.551 -3.246 1.00 92.25 73 ALA A C 1
ATOM 603 O O . ALA A 1 73 ? 2.565 -0.117 -3.242 1.00 92.25 73 ALA A O 1
ATOM 604 N N . SER A 1 74 ? 4.164 -1.398 -2.318 1.00 94.12 74 SER A N 1
ATOM 605 C CA . SER A 1 74 ? 3.342 -1.898 -1.215 1.00 94.12 74 SER A CA 1
ATOM 606 C C . SER A 1 74 ? 2.899 -0.772 -0.287 1.00 94.12 74 SER A C 1
ATOM 608 O O . SER A 1 74 ? 1.753 -0.753 0.133 1.00 94.12 74 SER A O 1
ATOM 610 N N . VAL A 1 75 ? 3.743 0.229 -0.038 1.00 93.75 75 VAL A N 1
ATOM 611 C CA . VAL A 1 75 ? 3.412 1.348 0.860 1.00 93.75 75 VAL A CA 1
ATOM 612 C C . VAL A 1 75 ? 2.278 2.263 0.347 1.00 93.75 75 VAL A C 1
ATOM 614 O O . VAL A 1 75 ? 1.302 2.460 1.069 1.00 93.75 75 VAL A O 1
ATOM 617 N N . PRO A 1 76 ? 2.306 2.813 -0.883 1.00 92.19 76 PRO A N 1
ATOM 618 C CA . PRO A 1 76 ? 1.180 3.572 -1.419 1.00 92.19 76 PRO A CA 1
ATOM 619 C C . PRO A 1 76 ? -0.044 2.688 -1.694 1.00 92.19 76 PRO A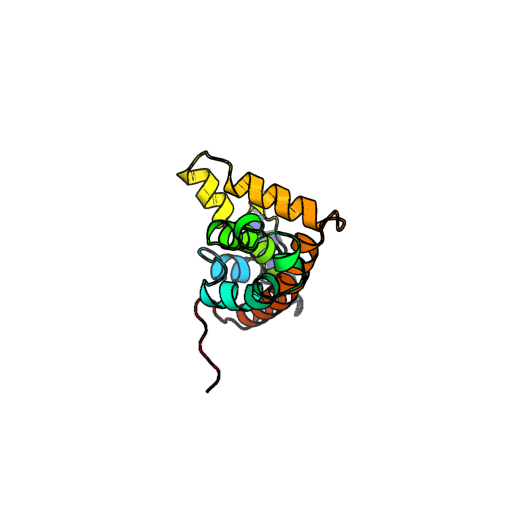 C 1
ATOM 621 O O . PRO A 1 76 ? -1.150 3.216 -1.773 1.00 92.19 76 PRO A O 1
ATOM 624 N N . THR A 1 77 ? 0.122 1.369 -1.837 1.00 93.31 77 THR A N 1
ATOM 625 C CA . THR A 1 77 ? -1.007 0.427 -1.904 1.00 93.31 77 THR A CA 1
ATOM 626 C C . THR A 1 77 ? -1.640 0.238 -0.529 1.00 93.31 77 THR A C 1
ATOM 628 O O . THR A 1 77 ? -2.853 0.313 -0.423 1.00 93.31 77 THR A O 1
ATOM 631 N N . TRP A 1 78 ? -0.841 0.114 0.531 1.00 94.00 78 TRP A N 1
ATOM 632 C CA . TRP A 1 78 ? -1.299 0.121 1.921 1.00 94.00 78 TRP A CA 1
ATOM 633 C C . TRP A 1 78 ? -2.064 1.408 2.239 1.00 94.00 78 TRP A C 1
ATOM 635 O O . TRP A 1 78 ? -3.177 1.341 2.742 1.00 94.00 78 TRP A O 1
ATOM 645 N N . MET A 1 79 ? -1.525 2.566 1.839 1.00 92.75 79 MET A N 1
ATOM 646 C CA . MET A 1 79 ? -2.183 3.879 1.951 1.00 92.75 79 MET A CA 1
ATOM 647 C C . MET A 1 79 ? -3.533 3.879 1.224 1.00 92.75 79 MET A C 1
ATOM 649 O O . MET A 1 79 ? -4.546 4.335 1.744 1.00 92.75 79 MET A O 1
ATOM 653 N N . LEU A 1 80 ? -3.561 3.304 0.018 1.00 91.31 80 LEU A N 1
ATOM 654 C CA . LEU A 1 80 ? -4.791 3.084 -0.724 1.00 91.31 80 LEU A CA 1
ATOM 655 C C . LEU A 1 80 ? -5.667 1.986 -0.142 1.00 91.31 80 LEU A C 1
ATOM 657 O O . LEU A 1 80 ? -6.752 1.861 -0.656 1.00 91.31 80 LEU A O 1
ATOM 661 N N . ILE A 1 81 ? -5.299 1.182 0.847 1.00 91.69 81 ILE A N 1
ATOM 662 C CA . ILE A 1 81 ? -6.223 0.220 1.470 1.00 91.69 81 ILE A CA 1
ATOM 663 C C . ILE A 1 81 ? -6.787 0.816 2.759 1.00 91.69 81 ILE A C 1
ATOM 665 O O . ILE A 1 81 ? -7.997 0.800 2.970 1.00 91.69 81 ILE A O 1
ATOM 669 N N . THR A 1 82 ? -5.927 1.403 3.584 1.00 90.56 82 THR A N 1
ATOM 670 C CA . THR A 1 82 ? -6.293 1.951 4.892 1.00 90.56 82 THR A CA 1
ATOM 671 C C . THR A 1 82 ? -6.862 3.361 4.829 1.00 90.56 82 THR A C 1
ATOM 673 O O . THR A 1 82 ? -7.471 3.783 5.797 1.00 90.56 82 THR A O 1
ATOM 676 N N . GLU A 1 83 ? -6.655 4.097 3.732 1.00 88.69 83 GLU A N 1
ATOM 677 C CA . GLU A 1 83 ? -6.906 5.551 3.659 1.00 88.69 83 GLU A CA 1
ATOM 678 C C . GLU A 1 83 ? -6.064 6.371 4.653 1.00 88.69 83 GLU A C 1
ATOM 680 O O . GLU A 1 83 ? -6.293 7.562 4.842 1.00 88.69 83 GLU A O 1
ATOM 685 N N . GLY A 1 84 ? -5.047 5.751 5.260 1.00 87.69 84 GLY A N 1
ATOM 686 C CA . GLY A 1 84 ? -4.135 6.393 6.203 1.00 87.69 84 GLY A CA 1
ATOM 687 C C . GLY A 1 84 ? -2.941 7.068 5.528 1.00 87.69 84 GLY A C 1
ATOM 688 O O . GLY A 1 84 ? -2.704 6.915 4.332 1.00 87.69 84 GLY A O 1
ATOM 689 N N . ASP A 1 85 ? -2.128 7.782 6.310 1.00 90.06 85 ASP A N 1
ATOM 690 C CA . ASP A 1 85 ? -0.847 8.330 5.843 1.00 90.06 85 ASP A CA 1
ATOM 691 C C . ASP A 1 85 ? 0.167 7.193 5.612 1.00 90.06 85 ASP A C 1
ATOM 693 O O . ASP A 1 85 ? 0.388 6.350 6.482 1.00 90.06 85 ASP A O 1
ATOM 697 N N . TYR A 1 86 ? 0.845 7.195 4.461 1.00 90.00 86 TYR A N 1
ATOM 698 C CA . TYR A 1 86 ? 1.877 6.218 4.108 1.00 90.00 86 TYR A CA 1
ATOM 699 C C . TYR A 1 86 ? 3.002 6.097 5.154 1.00 90.00 86 TYR A C 1
ATOM 701 O O . TYR A 1 86 ? 3.623 5.041 5.269 1.00 90.00 86 TYR A O 1
ATOM 709 N N . LYS A 1 87 ? 3.265 7.154 5.936 1.00 89.81 87 LYS A N 1
ATOM 710 C CA . LYS A 1 87 ? 4.240 7.148 7.040 1.00 89.81 87 LYS A CA 1
ATOM 711 C C . LYS A 1 87 ? 3.859 6.189 8.168 1.00 89.81 87 LYS A C 1
ATOM 713 O O . LYS A 1 87 ? 4.735 5.804 8.940 1.00 89.81 87 LYS A O 1
ATOM 718 N N . LEU A 1 88 ? 2.582 5.832 8.279 1.00 89.88 88 LEU A N 1
ATOM 719 C CA . LEU A 1 88 ? 2.063 4.873 9.253 1.00 89.88 88 LEU A CA 1
ATOM 720 C C . LEU A 1 88 ? 2.118 3.427 8.743 1.00 89.88 88 LEU A C 1
ATOM 722 O O . LEU A 1 88 ? 1.817 2.512 9.501 1.00 89.88 88 LEU A O 1
ATOM 726 N N . SER A 1 89 ? 2.527 3.203 7.489 1.00 91.38 89 SER A N 1
ATOM 727 C CA . SER A 1 89 ? 2.677 1.851 6.955 1.00 91.38 89 SER A CA 1
ATOM 728 C C . SER A 1 89 ? 3.700 1.056 7.780 1.00 91.38 89 SER A C 1
ATOM 730 O O . SER A 1 89 ? 4.802 1.569 8.018 1.00 91.38 89 SER A O 1
ATOM 732 N N . PRO A 1 90 ? 3.401 -0.204 8.151 1.00 90.19 90 PRO A N 1
ATOM 733 C CA . PRO A 1 90 ? 4.329 -1.049 8.897 1.00 90.19 90 PRO A CA 1
ATOM 734 C C . PRO A 1 90 ? 5.695 -1.189 8.223 1.00 90.19 90 PRO A C 1
ATOM 736 O O . PRO A 1 90 ? 6.713 -1.159 8.902 1.00 90.19 90 PRO A O 1
ATOM 739 N N . LEU A 1 91 ? 5.736 -1.223 6.886 1.00 89.69 91 LEU A N 1
ATOM 740 C CA . LEU A 1 91 ? 6.984 -1.251 6.117 1.00 89.69 91 LEU A CA 1
ATOM 741 C C . LEU A 1 91 ? 7.878 -0.028 6.362 1.00 89.69 91 LEU A C 1
ATOM 743 O O . LEU A 1 91 ? 9.092 -0.174 6.434 1.00 89.69 91 LEU A O 1
ATOM 747 N N . ILE A 1 92 ? 7.293 1.169 6.476 1.00 90.50 92 ILE A N 1
ATOM 748 C CA . ILE A 1 92 ? 8.039 2.406 6.758 1.00 90.50 92 ILE A CA 1
ATOM 749 C C . ILE A 1 92 ? 8.459 2.459 8.224 1.00 90.50 92 ILE A C 1
ATOM 751 O O . ILE A 1 92 ? 9.554 2.917 8.539 1.00 90.50 92 ILE A O 1
ATOM 755 N N . GLN A 1 93 ? 7.589 2.007 9.126 1.00 88.62 93 GLN A N 1
ATOM 756 C CA . GLN A 1 93 ? 7.901 1.938 10.551 1.00 88.62 93 GLN A CA 1
ATOM 757 C C . GLN A 1 93 ? 9.053 0.964 10.814 1.00 88.62 93 GLN A C 1
ATOM 759 O O . GLN A 1 93 ? 9.951 1.287 11.584 1.00 88.62 93 GLN A O 1
ATOM 764 N N . GLU A 1 94 ? 9.064 -0.180 10.132 1.00 87.50 94 GLU A N 1
ATOM 765 C CA . GLU A 1 94 ? 10.135 -1.166 10.234 1.00 87.50 94 GLU A CA 1
ATOM 766 C C . GLU A 1 94 ? 11.450 -0.650 9.644 1.00 87.50 94 GLU A C 1
ATOM 768 O O . GLU A 1 94 ? 12.460 -0.658 10.336 1.00 87.50 94 GLU A O 1
ATOM 773 N N . ASP A 1 95 ? 11.428 -0.088 8.431 1.00 85.88 95 ASP A N 1
ATOM 774 C CA . ASP A 1 95 ? 12.602 0.526 7.779 1.00 85.88 95 ASP A CA 1
ATOM 775 C C . ASP A 1 95 ? 13.285 1.576 8.672 1.00 85.88 95 ASP A C 1
ATOM 777 O O . ASP A 1 95 ? 14.508 1.584 8.845 1.00 85.88 95 ASP A O 1
ATOM 781 N N . ARG A 1 96 ? 12.475 2.422 9.325 1.00 83.38 96 ARG A N 1
ATOM 782 C CA . ARG A 1 96 ? 12.954 3.424 10.286 1.00 83.38 96 ARG A CA 1
ATOM 783 C C . ARG A 1 96 ? 13.590 2.810 11.529 1.00 83.38 96 ARG A C 1
ATOM 785 O O . ARG A 1 96 ? 14.524 3.404 12.059 1.00 83.38 96 ARG A O 1
ATOM 792 N N . ARG A 1 97 ? 13.079 1.673 12.010 1.00 82.75 97 ARG A N 1
ATOM 793 C CA . ARG A 1 97 ? 13.618 0.980 13.190 1.00 82.75 97 ARG A CA 1
ATOM 794 C C . ARG A 1 97 ? 14.913 0.247 12.876 1.00 82.75 97 ARG A C 1
ATOM 796 O O . ARG A 1 97 ? 15.838 0.311 13.676 1.00 82.75 97 ARG A O 1
ATOM 803 N N . THR A 1 98 ? 14.970 -0.463 11.750 1.00 81.12 98 THR A N 1
ATOM 804 C CA . THR A 1 98 ? 16.051 -1.418 11.474 1.00 81.12 98 THR A CA 1
ATOM 805 C C . THR A 1 98 ? 17.269 -0.784 10.843 1.00 81.12 98 THR A C 1
ATOM 807 O O . THR A 1 98 ? 18.390 -1.187 11.139 1.00 81.12 98 THR A O 1
ATOM 810 N N . SER A 1 99 ? 17.068 0.155 9.922 1.00 66.25 99 SER A N 1
ATOM 811 C CA . SER A 1 99 ? 18.137 0.512 8.995 1.00 66.25 99 SER A CA 1
ATOM 812 C C . SER A 1 99 ? 18.695 1.901 9.256 1.00 66.25 99 SER A C 1
ATOM 814 O O . SER A 1 99 ? 19.825 2.164 8.862 1.00 66.25 99 SER A O 1
ATOM 816 N N . GLY A 1 100 ? 17.923 2.816 9.861 1.00 62.81 100 GLY A N 1
ATOM 817 C CA . GLY A 1 100 ? 18.252 4.254 9.873 1.00 62.81 100 GLY A CA 1
ATOM 818 C C . GLY A 1 100 ? 18.440 4.851 8.463 1.00 62.81 100 GLY A C 1
ATOM 819 O O . GLY A 1 100 ? 18.684 6.048 8.316 1.00 62.81 100 GLY A O 1
ATOM 820 N N . ASP A 1 101 ? 18.310 4.011 7.434 1.00 57.62 101 ASP A N 1
ATOM 821 C CA . ASP A 1 101 ? 18.742 4.195 6.067 1.00 57.62 101 ASP A CA 1
ATOM 822 C C . ASP A 1 101 ? 17.486 4.404 5.238 1.00 57.62 101 ASP A C 1
ATOM 824 O O . ASP A 1 101 ? 16.637 3.535 5.066 1.00 57.62 101 ASP A O 1
ATOM 828 N N . THR A 1 102 ? 17.336 5.642 4.801 1.00 68.12 102 THR A N 1
ATOM 829 C CA . THR A 1 102 ? 16.083 6.218 4.319 1.00 68.12 102 THR A CA 1
ATOM 830 C C . THR A 1 102 ? 15.732 5.781 2.906 1.00 68.12 102 THR A C 1
ATOM 832 O O . THR A 1 102 ? 14.805 6.332 2.327 1.00 68.12 102 THR A O 1
ATOM 835 N N . MET A 1 103 ? 16.434 4.812 2.318 1.00 81.81 103 MET A N 1
ATOM 836 C CA . MET A 1 103 ? 16.309 4.500 0.897 1.00 81.81 103 MET A CA 1
ATOM 837 C C . MET A 1 103 ? 14.886 4.051 0.518 1.00 81.81 103 MET A C 1
ATOM 839 O O . MET A 1 103 ? 14.327 4.577 -0.446 1.00 81.81 103 MET A O 1
ATOM 843 N N . LEU A 1 104 ? 14.248 3.161 1.294 1.00 85.19 104 LEU A N 1
ATOM 844 C CA . LEU A 1 104 ? 12.842 2.801 1.056 1.00 85.19 104 LEU A CA 1
ATOM 845 C C . LEU A 1 104 ? 11.924 4.002 1.306 1.00 85.19 104 LEU A C 1
ATOM 847 O O . LEU A 1 104 ? 11.024 4.270 0.511 1.00 85.19 104 LEU A O 1
ATOM 851 N N . THR A 1 105 ? 12.168 4.757 2.377 1.00 86.62 105 THR A N 1
ATOM 852 C CA . THR A 1 105 ? 11.423 5.986 2.679 1.00 86.62 105 THR A CA 1
ATOM 853 C C . THR A 1 105 ? 11.506 7.016 1.538 1.00 86.62 105 THR A C 1
ATOM 855 O O . THR A 1 105 ? 10.485 7.601 1.178 1.00 86.62 105 THR A O 1
ATOM 858 N N . LEU A 1 106 ? 12.679 7.214 0.935 1.00 86.88 106 LEU A N 1
ATOM 859 C CA . LEU A 1 106 ? 12.937 8.108 -0.195 1.00 86.88 106 LEU A CA 1
ATOM 860 C C . LEU A 1 106 ? 12.263 7.594 -1.467 1.00 86.88 106 LEU A C 1
ATOM 862 O O . LEU A 1 106 ? 11.592 8.365 -2.153 1.00 86.88 106 LEU A O 1
ATOM 866 N N . ASP A 1 107 ? 12.371 6.294 -1.752 1.00 88.31 107 ASP A N 1
ATOM 867 C CA . ASP A 1 107 ? 11.692 5.666 -2.888 1.00 88.31 107 ASP A CA 1
ATOM 868 C C . ASP A 1 107 ? 10.170 5.834 -2.780 1.00 88.31 107 ASP A C 1
ATOM 870 O O . ASP A 1 107 ? 9.490 6.147 -3.761 1.00 88.31 107 ASP A O 1
ATOM 874 N N . VAL A 1 108 ? 9.620 5.659 -1.576 1.00 89.38 108 VAL A N 1
ATOM 875 C CA . VAL A 1 108 ? 8.191 5.827 -1.298 1.00 89.38 108 VAL A CA 1
ATOM 876 C C . VAL A 1 108 ? 7.78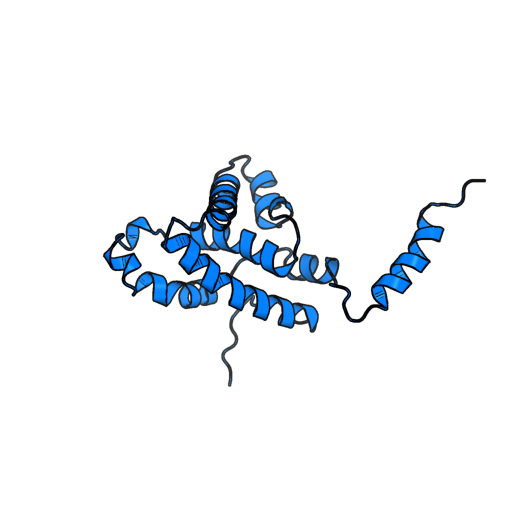3 7.291 -1.388 1.00 89.38 108 VAL A C 1
ATOM 878 O O . VAL A 1 108 ? 6.782 7.589 -2.036 1.00 89.38 108 VAL A O 1
ATOM 881 N N . GLN A 1 109 ? 8.547 8.216 -0.802 1.00 88.56 109 GLN A N 1
ATOM 882 C CA . GLN A 1 109 ? 8.309 9.656 -0.944 1.00 88.56 109 GLN A CA 1
ATOM 883 C C . GLN A 1 109 ? 8.288 10.059 -2.416 1.00 88.56 109 GLN A C 1
ATOM 885 O O . GLN A 1 109 ? 7.379 10.764 -2.856 1.00 88.56 109 GLN A O 1
ATOM 890 N N . GLN A 1 110 ? 9.243 9.557 -3.198 1.00 85.31 110 GLN A N 1
ATOM 891 C CA . GLN A 1 110 ? 9.303 9.795 -4.628 1.00 85.31 110 GLN A CA 1
ATOM 892 C C . GLN A 1 110 ? 8.089 9.194 -5.351 1.00 85.31 110 GLN A C 1
ATOM 894 O O . GLN A 1 110 ? 7.508 9.862 -6.205 1.00 85.31 110 GLN A O 1
ATOM 899 N N . ALA A 1 111 ? 7.667 7.974 -5.012 1.00 84.88 111 ALA A N 1
ATOM 900 C CA . ALA A 1 111 ? 6.490 7.338 -5.604 1.00 84.88 111 ALA A CA 1
ATOM 901 C C . ALA A 1 111 ? 5.184 8.086 -5.269 1.00 84.88 111 ALA A C 1
ATOM 903 O O . ALA A 1 111 ? 4.358 8.309 -6.155 1.00 84.88 111 ALA A O 1
ATOM 904 N N . VAL A 1 112 ? 5.011 8.519 -4.016 1.00 86.44 112 VAL A N 1
ATOM 905 C CA . VAL A 1 112 ? 3.861 9.316 -3.555 1.00 86.44 112 VAL A CA 1
ATOM 906 C C . VAL A 1 112 ? 3.853 10.695 -4.214 1.00 86.44 112 VAL A C 1
ATOM 908 O O . VAL A 1 112 ? 2.806 11.146 -4.674 1.00 86.44 112 VAL A O 1
ATOM 911 N N . TYR A 1 113 ? 5.011 11.351 -4.326 1.00 84.56 113 TYR A N 1
ATOM 912 C CA . TYR A 1 113 ? 5.145 12.617 -5.044 1.00 84.56 113 TYR A CA 1
ATOM 913 C C . TYR A 1 113 ? 4.772 12.457 -6.521 1.00 84.56 113 TYR A C 1
ATOM 915 O O . TYR A 1 113 ? 3.938 13.195 -7.034 1.00 84.56 113 TYR A O 1
ATOM 923 N N . GLN A 1 114 ? 5.312 11.449 -7.208 1.00 78.56 114 GLN A N 1
ATOM 924 C CA . GLN A 1 114 ? 5.057 11.237 -8.637 1.00 78.56 114 GLN A CA 1
ATOM 925 C C . GLN A 1 114 ? 3.618 10.817 -8.951 1.00 78.56 114 GLN A C 1
ATOM 927 O O . GLN A 1 114 ? 3.154 11.033 -10.065 1.00 78.56 114 GLN A O 1
ATOM 932 N N . ARG A 1 115 ? 2.872 10.284 -7.978 1.00 77.31 115 ARG A N 1
ATOM 933 C CA . ARG A 1 115 ? 1.417 10.117 -8.114 1.00 77.31 115 ARG A CA 1
ATOM 934 C C . ARG A 1 115 ? 0.672 11.442 -8.252 1.00 77.31 115 ARG A C 1
ATOM 936 O O . ARG A 1 115 ? -0.342 11.484 -8.937 1.00 77.31 115 ARG A O 1
ATOM 943 N N . ARG A 1 116 ? 1.174 12.510 -7.627 1.00 75.44 116 ARG A N 1
ATOM 944 C CA . ARG A 1 116 ? 0.583 13.856 -7.695 1.00 75.44 116 ARG A CA 1
ATOM 945 C C . ARG A 1 116 ? 0.933 14.591 -8.995 1.00 75.44 116 ARG A C 1
ATOM 947 O O . ARG A 1 116 ? 0.224 15.519 -9.359 1.00 75.44 116 ARG A O 1
ATOM 954 N N . PHE A 1 117 ? 1.986 14.163 -9.700 1.00 70.38 117 PHE A N 1
ATOM 955 C CA . PHE A 1 117 ? 2.502 14.814 -10.911 1.00 70.38 117 PHE A CA 1
ATOM 956 C C . PHE A 1 117 ? 2.594 13.810 -12.082 1.00 70.38 117 PHE A C 1
ATOM 958 O O . PHE A 1 117 ? 3.591 13.092 -12.210 1.00 70.38 117 PHE A O 1
ATOM 965 N N . PRO A 1 118 ? 1.559 13.726 -12.941 1.00 57.72 118 PRO A N 1
ATOM 966 C CA . PRO A 1 118 ? 1.342 12.608 -13.867 1.00 57.72 118 PRO A CA 1
ATOM 967 C C . PRO A 1 118 ? 2.247 12.566 -15.113 1.00 57.72 118 PRO A C 1
ATOM 969 O O . PRO A 1 118 ? 2.079 11.661 -15.936 1.00 57.72 118 PRO A O 1
ATOM 972 N N . ASP A 1 119 ? 3.218 13.471 -15.252 1.00 60.31 119 ASP A N 1
ATOM 973 C CA . ASP A 1 119 ? 4.052 13.607 -16.459 1.00 60.31 119 ASP A CA 1
ATOM 974 C C . ASP A 1 119 ? 5.017 12.423 -16.681 1.00 60.31 119 ASP A C 1
ATOM 976 O O . ASP A 1 119 ? 5.561 12.234 -17.770 1.00 60.31 119 ASP A O 1
ATOM 980 N N . LYS A 1 120 ? 5.214 11.559 -15.672 1.00 63.25 120 LYS A N 1
ATOM 981 C CA . LYS A 1 120 ? 6.040 10.343 -15.783 1.00 63.25 120 LYS A CA 1
ATOM 982 C C . LYS A 1 120 ? 5.186 9.104 -16.074 1.00 63.25 120 LYS A C 1
ATOM 984 O O . LYS A 1 120 ? 4.625 8.471 -15.178 1.00 63.25 120 LYS A O 1
ATOM 989 N N . HIS A 1 121 ? 5.171 8.695 -17.344 1.00 65.69 121 HIS A N 1
ATOM 990 C CA . HIS A 1 121 ? 4.306 7.634 -17.883 1.00 65.69 121 HIS A CA 1
ATOM 991 C C . HIS A 1 121 ? 4.293 6.298 -17.110 1.00 65.69 121 HIS A C 1
ATOM 993 O O . HIS A 1 121 ? 3.235 5.679 -16.993 1.00 65.69 121 HIS A O 1
ATOM 999 N N . HIS A 1 122 ? 5.426 5.825 -16.576 1.00 69.88 122 HIS A N 1
ATOM 1000 C CA . HIS A 1 122 ? 5.482 4.495 -15.950 1.00 69.88 122 HIS A CA 1
ATOM 1001 C C . HIS A 1 122 ? 4.949 4.464 -14.507 1.00 69.88 122 HIS A C 1
ATOM 1003 O O . HIS A 1 122 ? 4.345 3.468 -14.117 1.00 69.88 122 HIS A O 1
ATOM 1009 N N . TYR A 1 123 ? 5.081 5.549 -13.733 1.00 70.44 123 TYR A N 1
ATOM 1010 C CA . TYR A 1 123 ? 4.472 5.645 -12.396 1.00 70.44 123 TYR A CA 1
ATOM 1011 C C . TYR A 1 123 ? 2.961 5.856 -12.468 1.00 70.44 123 TYR A C 1
ATOM 1013 O O . TYR A 1 123 ? 2.230 5.296 -11.649 1.00 70.44 123 TYR A O 1
ATOM 1021 N N . ARG A 1 124 ? 2.480 6.583 -13.487 1.00 75.38 124 ARG A N 1
ATOM 1022 C CA . ARG A 1 124 ? 1.047 6.671 -13.796 1.00 75.38 124 ARG A CA 1
ATOM 1023 C C . ARG A 1 124 ? 0.470 5.292 -14.120 1.00 75.38 124 ARG A C 1
ATOM 1025 O O . ARG A 1 124 ? -0.528 4.899 -13.527 1.00 75.38 124 ARG A O 1
ATOM 1032 N N . LYS A 1 125 ? 1.125 4.539 -15.012 1.00 79.12 125 LYS A N 1
ATOM 1033 C CA . LYS A 1 125 ? 0.690 3.187 -15.397 1.00 79.12 125 LYS A CA 1
ATOM 1034 C C . LYS A 1 125 ? 0.731 2.215 -14.210 1.00 79.12 125 LYS A C 1
ATOM 1036 O O . LYS A 1 125 ? -0.227 1.482 -14.000 1.00 79.12 125 LYS A O 1
ATOM 1041 N N . LEU A 1 126 ? 1.789 2.250 -13.395 1.00 81.50 126 LEU A N 1
ATOM 1042 C CA . LEU A 1 126 ? 1.859 1.450 -12.169 1.00 81.50 126 LEU A CA 1
ATOM 1043 C C . LEU A 1 126 ? 0.740 1.829 -11.188 1.00 81.50 126 LEU A C 1
ATOM 1045 O O . LEU A 1 126 ? 0.068 0.958 -10.654 1.00 81.50 126 LEU A O 1
ATOM 1049 N N . THR A 1 127 ? 0.476 3.121 -11.001 1.00 82.38 127 THR A N 1
ATOM 1050 C CA . THR A 1 127 ? -0.609 3.588 -10.126 1.00 82.38 127 THR A CA 1
ATOM 1051 C C . THR A 1 127 ? -1.975 3.096 -10.592 1.00 82.38 127 THR A C 1
ATOM 1053 O O . THR A 1 127 ? -2.717 2.573 -9.767 1.00 82.38 127 THR A O 1
ATOM 1056 N N . SER A 1 128 ? -2.264 3.153 -11.898 1.00 84.31 128 SER A N 1
ATOM 1057 C CA . SER A 1 128 ? -3.526 2.634 -12.447 1.00 84.31 128 SER A CA 1
ATOM 1058 C C . SER A 1 128 ? -3.704 1.122 -12.284 1.00 84.31 128 SER A C 1
ATOM 1060 O O . SER A 1 128 ? -4.825 0.640 -12.366 1.00 84.31 128 SER A O 1
ATOM 1062 N N . LEU A 1 129 ? -2.618 0.369 -12.072 1.00 86.81 129 LEU A N 1
ATOM 1063 C CA . LEU A 1 129 ? -2.670 -1.074 -11.811 1.00 86.81 129 LEU A CA 1
ATOM 1064 C C . LEU A 1 129 ? -2.875 -1.363 -10.318 1.00 86.81 129 LEU A C 1
ATOM 1066 O O . LEU A 1 129 ? -3.631 -2.260 -9.952 1.00 86.81 129 LEU A O 1
ATOM 1070 N N . LEU A 1 130 ? -2.234 -0.572 -9.453 1.00 89.12 130 LEU A N 1
ATOM 1071 C CA . LEU A 1 130 ? -2.319 -0.727 -7.999 1.00 89.12 130 LEU A CA 1
ATOM 1072 C C . LEU A 1 130 ? -3.676 -0.308 -7.427 1.00 89.12 130 LEU A C 1
ATOM 1074 O O . LEU A 1 130 ? -4.083 -0.827 -6.396 1.00 89.12 130 LEU A O 1
ATOM 1078 N N . GLU A 1 131 ? -4.380 0.626 -8.062 1.00 90.44 131 GLU A N 1
ATOM 1079 C CA . GLU A 1 131 ? -5.646 1.146 -7.539 1.00 90.44 131 GLU A CA 1
ATOM 1080 C C . GLU A 1 131 ? -6.801 0.126 -7.592 1.00 90.44 131 GLU A C 1
ATOM 1082 O O . GLU A 1 131 ? -7.389 -0.138 -6.540 1.00 90.44 131 GLU A O 1
ATOM 1087 N N . PRO A 1 132 ? -7.073 -0.566 -8.717 1.00 90.00 132 PRO A N 1
ATOM 1088 C CA . PRO A 1 132 ? -8.028 -1.676 -8.733 1.00 90.00 132 PRO A CA 1
ATOM 1089 C C . PRO A 1 132 ? -7.626 -2.823 -7.799 1.00 90.00 132 PRO A C 1
ATOM 1091 O O . PRO A 1 132 ? -8.487 -3.455 -7.188 1.00 90.00 132 PRO A O 1
ATOM 1094 N N . TYR A 1 133 ? -6.324 -3.097 -7.671 1.00 91.19 133 TYR A N 1
ATOM 1095 C CA . TYR A 1 133 ? -5.818 -4.102 -6.737 1.00 91.19 133 TYR A CA 1
ATOM 1096 C C . TYR A 1 133 ? -6.119 -3.719 -5.280 1.00 91.19 133 TYR A C 1
ATOM 1098 O O . TYR A 1 133 ? -6.681 -4.523 -4.538 1.00 91.19 133 TYR A O 1
ATOM 1106 N N . ALA A 1 134 ? -5.837 -2.472 -4.890 1.00 91.75 134 ALA A N 1
ATOM 1107 C CA . ALA A 1 134 ? -6.138 -1.956 -3.557 1.00 91.75 134 ALA A CA 1
ATOM 1108 C C . ALA A 1 134 ? -7.642 -2.005 -3.253 1.00 91.75 134 ALA A C 1
ATOM 1110 O O . ALA A 1 134 ? -8.031 -2.407 -2.161 1.00 91.75 134 ALA A O 1
ATOM 1111 N N . GLN A 1 135 ? -8.500 -1.667 -4.222 1.00 91.00 135 GLN A N 1
ATOM 1112 C CA . GLN A 1 135 ? -9.955 -1.760 -4.059 1.00 91.00 135 GLN A CA 1
ATOM 1113 C C . GLN A 1 135 ? -10.427 -3.196 -3.806 1.00 91.00 135 GLN A C 1
ATOM 1115 O O . GLN A 1 135 ? -11.297 -3.410 -2.962 1.00 91.00 135 GLN A O 1
ATOM 1120 N N . ARG A 1 136 ? -9.854 -4.189 -4.501 1.00 90.19 136 ARG A N 1
ATOM 1121 C CA . ARG A 1 136 ? -10.151 -5.604 -4.229 1.00 90.19 136 ARG A CA 1
ATOM 1122 C C . ARG A 1 136 ? -9.691 -6.007 -2.831 1.00 90.19 136 ARG A C 1
ATOM 1124 O O . ARG A 1 136 ? -10.479 -6.583 -2.090 1.00 90.19 136 ARG A O 1
ATOM 1131 N N . ALA A 1 137 ? -8.462 -5.652 -2.457 1.00 89.56 137 ALA A N 1
ATOM 1132 C CA . ALA A 1 137 ? -7.918 -5.957 -1.137 1.00 89.56 137 ALA A CA 1
ATOM 1133 C C . ALA A 1 137 ? -8.755 -5.340 -0.002 1.00 89.56 137 ALA A C 1
ATOM 1135 O O . ALA A 1 137 ? -9.040 -6.028 0.972 1.00 89.56 137 ALA A O 1
ATOM 1136 N N . ARG A 1 138 ? -9.221 -4.089 -0.158 1.00 90.06 138 ARG A N 1
ATOM 1137 C CA . ARG A 1 138 ? -10.153 -3.440 0.784 1.00 90.06 138 ARG A CA 1
ATOM 1138 C C . ARG A 1 138 ? -11.401 -4.277 1.020 1.00 90.06 138 ARG A C 1
ATOM 1140 O O . ARG A 1 138 ? -11.691 -4.608 2.158 1.00 90.06 138 ARG A O 1
ATOM 1147 N N . ARG A 1 139 ? -12.100 -4.656 -0.055 1.00 88.06 139 ARG A N 1
ATOM 1148 C CA . ARG A 1 139 ? -13.350 -5.427 0.044 1.00 88.06 139 ARG A CA 1
ATOM 1149 C C . ARG A 1 139 ? -13.144 -6.759 0.756 1.00 88.06 139 ARG A C 1
ATOM 1151 O O . ARG A 1 139 ? -13.982 -7.140 1.560 1.00 88.06 139 ARG A O 1
ATOM 1158 N N . VAL A 1 140 ? -12.034 -7.443 0.470 1.00 87.75 140 VAL A N 1
ATOM 1159 C CA . VAL A 1 140 ? -11.688 -8.704 1.140 1.00 87.75 140 VAL A CA 1
ATOM 1160 C C . VAL A 1 140 ? -11.485 -8.482 2.637 1.00 87.75 140 VAL A C 1
ATOM 1162 O O . VAL A 1 140 ? -12.057 -9.21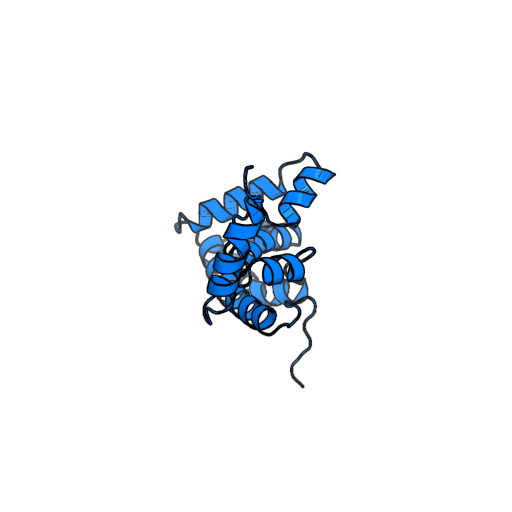9 3.432 1.00 87.75 140 VAL A O 1
ATOM 1165 N N . ILE A 1 141 ? -10.725 -7.453 3.025 1.00 87.94 141 ILE A N 1
ATOM 1166 C CA . ILE A 1 141 ? -10.482 -7.144 4.440 1.00 87.94 141 ILE A CA 1
ATOM 1167 C C . ILE A 1 141 ? -11.772 -6.746 5.160 1.00 87.94 141 ILE A C 1
ATOM 1169 O O . ILE A 1 141 ? -12.027 -7.242 6.253 1.00 87.94 141 ILE A O 1
ATOM 1173 N N . ASP A 1 142 ? -12.594 -5.890 4.548 1.00 85.69 142 ASP A N 1
ATOM 1174 C CA . ASP A 1 142 ? -13.858 -5.420 5.133 1.00 85.69 142 ASP A CA 1
ATOM 1175 C C . ASP A 1 142 ? -14.839 -6.576 5.380 1.00 85.69 142 ASP A C 1
ATOM 1177 O O . ASP A 1 142 ? -15.644 -6.532 6.303 1.00 85.69 142 ASP A O 1
ATOM 1181 N N . GLN A 1 143 ? -14.738 -7.650 4.595 1.00 84.62 143 GLN A N 1
ATOM 1182 C CA . GLN A 1 143 ? -15.507 -8.886 4.773 1.00 84.62 143 GLN A CA 1
ATOM 1183 C C . GLN A 1 143 ? -14.901 -9.838 5.824 1.00 84.62 143 GLN A C 1
ATOM 1185 O O . GLN A 1 143 ? -15.338 -10.980 5.941 1.00 84.62 143 GLN A O 1
ATOM 1190 N N . GLY A 1 144 ? -13.883 -9.400 6.573 1.00 80.00 144 GLY A N 1
ATOM 1191 C CA . GLY A 1 144 ? -13.161 -10.220 7.553 1.00 80.00 144 GLY A CA 1
ATOM 1192 C C . GLY A 1 144 ? -12.149 -11.185 6.929 1.00 80.00 144 GLY A C 1
ATOM 1193 O O . GLY A 1 144 ? -11.612 -12.054 7.615 1.00 80.00 144 GLY A O 1
ATOM 1194 N N . GLY A 1 145 ? -11.888 -11.059 5.627 1.00 78.00 145 GLY A N 1
ATOM 1195 C CA . GLY A 1 145 ? -10.906 -11.863 4.917 1.00 78.00 145 GLY A CA 1
ATOM 1196 C C . GLY A 1 145 ? -9.475 -11.402 5.176 1.00 78.00 145 GLY A C 1
ATOM 1197 O O . GLY A 1 145 ? -9.201 -10.251 5.518 1.00 78.00 145 GLY A O 1
ATOM 1198 N N . VAL A 1 146 ? -8.528 -12.308 4.954 1.00 72.62 146 VAL A N 1
ATOM 1199 C CA . VAL A 1 146 ? -7.108 -11.954 4.942 1.00 72.62 146 VAL A CA 1
ATOM 1200 C C . VAL A 1 146 ? -6.815 -11.259 3.608 1.00 72.62 146 VAL A C 1
ATOM 1202 O O . VAL A 1 146 ? -7.237 -11.769 2.564 1.00 72.62 146 VAL A O 1
ATOM 1205 N N . PRO A 1 147 ? -6.107 -10.114 3.592 1.00 69.00 147 PRO A N 1
ATOM 1206 C CA . PRO A 1 147 ? -5.683 -9.500 2.343 1.00 69.00 147 PRO A CA 1
ATOM 1207 C C . PRO A 1 147 ? -4.876 -10.510 1.523 1.00 69.00 147 PRO A C 1
ATOM 1209 O O . PRO A 1 147 ? -4.272 -11.411 2.116 1.00 69.00 147 PRO A O 1
ATOM 1212 N N . PRO A 1 148 ? -4.833 -10.368 0.185 1.00 64.56 148 PRO A N 1
ATOM 1213 C CA . PRO A 1 148 ? -4.028 -11.238 -0.656 1.00 64.56 148 PRO A CA 1
ATOM 1214 C C . PRO A 1 148 ? -2.605 -11.286 -0.096 1.00 64.56 148 PRO A C 1
ATOM 1216 O O . PRO A 1 148 ? -1.865 -10.300 -0.090 1.00 64.56 148 PRO A O 1
ATOM 1219 N N . THR A 1 149 ? -2.304 -12.426 0.512 1.00 56.47 149 THR A N 1
ATOM 1220 C CA . THR A 1 149 ? -1.043 -12.774 1.170 1.00 56.47 149 THR A CA 1
ATOM 1221 C C . THR A 1 149 ? -0.426 -13.955 0.435 1.00 56.47 149 THR A C 1
ATOM 1223 O O . THR A 1 149 ? 0.796 -14.050 0.367 1.00 56.47 149 THR A O 1
ATOM 1226 N N . GLN A 1 150 ? -1.269 -14.787 -0.188 1.00 44.12 150 GLN A N 1
ATOM 1227 C CA . GLN A 1 150 ? -0.946 -15.837 -1.148 1.00 44.12 150 GLN A CA 1
ATOM 1228 C C . GLN A 1 150 ? -2.147 -16.001 -2.095 1.00 44.12 150 GLN A C 1
ATOM 1230 O O . GLN A 1 150 ? -3.293 -16.045 -1.640 1.00 44.12 150 GLN A O 1
ATOM 1235 N N . HIS A 1 151 ? -1.915 -16.077 -3.405 1.00 39.28 151 HIS A N 1
ATOM 1236 C CA . HIS A 1 151 ? -2.964 -16.401 -4.368 1.00 39.28 151 HIS A CA 1
ATOM 1237 C C . HIS A 1 151 ? -3.449 -17.842 -4.127 1.00 39.28 151 HIS A C 1
ATOM 1239 O O . HIS A 1 151 ? -2.663 -18.785 -4.192 1.00 39.28 151 HIS A O 1
ATOM 1245 N N . ARG A 1 152 ? -4.754 -18.038 -3.890 1.00 34.00 152 ARG A N 1
ATOM 1246 C CA . ARG A 1 152 ? -5.417 -19.317 -4.195 1.00 34.00 152 ARG A CA 1
ATOM 1247 C C . ARG A 1 152 ? -6.110 -19.174 -5.553 1.00 34.00 152 ARG A C 1
ATOM 1249 O O . ARG A 1 152 ? -6.911 -18.243 -5.684 1.00 34.00 152 ARG A O 1
ATOM 1256 N N . PRO A 1 153 ? -5.802 -20.008 -6.560 1.00 28.27 153 PRO A N 1
ATOM 1257 C CA . PRO A 1 153 ? -6.494 -19.953 -7.842 1.00 28.27 153 PRO A CA 1
ATOM 1258 C C . PRO A 1 153 ? -7.983 -20.276 -7.653 1.00 28.27 153 PRO A C 1
ATOM 1260 O O . PRO A 1 153 ? -8.317 -21.044 -6.742 1.00 28.27 153 PRO A O 1
ATOM 1263 N N . PRO A 1 154 ? -8.886 -19.694 -8.466 1.00 34.06 154 PRO A N 1
ATOM 1264 C CA . PRO A 1 154 ? -10.256 -20.179 -8.526 1.00 34.06 154 PRO A CA 1
ATOM 1265 C C . PRO A 1 154 ? -10.236 -21.638 -9.004 1.00 34.06 154 PRO A C 1
ATOM 1267 O O . PRO A 1 154 ? -9.498 -21.973 -9.932 1.00 34.06 154 PRO A O 1
ATOM 1270 N N . VAL A 1 155 ? -10.998 -22.487 -8.311 1.00 41.56 155 VAL A N 1
ATOM 1271 C CA . VAL A 1 155 ? -11.270 -23.879 -8.707 1.00 41.56 155 VAL A CA 1
ATOM 1272 C C . VAL A 1 155 ? -12.217 -23.883 -9.898 1.00 41.56 155 VAL A C 1
ATOM 1274 O O . VAL A 1 155 ? -13.168 -23.068 -9.870 1.00 41.56 155 VAL A O 1
#

Foldseek 3Di:
DDDPPVVVCVVVVVVLVPDPPRQPLVLLCVLQLPDFQAPVNLCVLCVCVCVDVVCVVPPSVRVCSDPLVSLLLRLVLSCLQNVDDSCPRNSNVVCVVPPVDCVSVVSNVVLVVCVVPVPDPPSVSSVVSSNVLSVVQNVCSVVVHRGCPDDDDDD

Radius of gyration: 18.58 Å; chains: 1; bounding box: 42×40×66 Å

Sequence (155 aa):
MAEPIRDRLDPLTDELDSLPTLINYEQRQQALATWTIPADDWEELTADLRRGPIARRYSTHKIHLGDRKRRTASVPTWMLITEGDYKLSPLIQEDRRTSGDTMLTLDVQQAVYQRRFPDKHHYRKLTSLLEPYAQRARRVIDQGGVPPTQHRPPV